Protein AF-A0A6M8VWA0-F1 (afdb_monomer_lite)

Sequence (80 aa):
MARPDVRTITKKELVDQIAERNGLSRTKAQVIVQDVLDTVIAVLSDGHRLELRDFGVFEVKTLAPRTGAEPPHARARPCA

Secondary structure (DSSP, 8-state):
-PPP------HHHHHHHHHHHHT--HHHHHHHHHHHHHHHHHHHHTT--EEETTTEEE---------PPPPTT---PPP-

pLDDT: mean 76.95, std 13.56, range [41.97, 93.25]

Foldseek 3Di:
DDDPPPPDQDLQNVLVVVCVVVVHDSVVSSVVVVVVVVVVCVCQVVQHWDQDVPPGIDGDDPDDDDPDDDDPDPPDDDDD

Radius of gyration: 19.7 Å; chains: 1; bounding box: 49×43×34 Å

Structure (mmCIF, N/CA/C/O backbone):
data_AF-A0A6M8VWA0-F1
#
_entry.id   AF-A0A6M8VWA0-F1
#
loop_
_atom_site.group_PDB
_atom_site.id
_atom_site.type_symbol
_atom_site.label_atom_id
_atom_site.label_alt_id
_atom_site.label_comp_id
_atom_site.label_asym_id
_atom_site.label_entity_id
_atom_site.label_seq_id
_atom_site.pdbx_PDB_ins_code
_atom_site.Cartn_x
_atom_site.Cartn_y
_atom_site.Cartn_z
_atom_site.occupancy
_atom_site.B_iso_or_equiv
_atom_site.auth_seq_id
_atom_site.auth_comp_id
_atom_site.auth_asym_id
_atom_site.auth_atom_id
_atom_site.pdbx_PDB_model_num
ATOM 1 N N . MET A 1 1 ? 26.370 17.933 11.671 1.00 41.97 1 MET A N 1
ATOM 2 C CA . MET A 1 1 ? 24.935 18.097 11.349 1.00 41.97 1 MET A CA 1
ATOM 3 C C . MET A 1 1 ? 24.241 16.790 11.702 1.00 41.97 1 MET A C 1
ATOM 5 O O . MET A 1 1 ? 24.634 15.762 11.164 1.00 41.97 1 MET A O 1
ATOM 9 N N . ALA A 1 2 ? 23.337 16.794 12.685 1.00 51.47 2 ALA A N 1
ATOM 10 C CA . ALA A 1 2 ? 22.627 15.591 13.118 1.00 51.47 2 ALA A CA 1
ATOM 11 C C . ALA A 1 2 ? 21.786 15.051 11.952 1.00 51.47 2 ALA A C 1
ATOM 13 O O . ALA A 1 2 ? 21.036 15.808 11.337 1.00 51.47 2 ALA A O 1
ATOM 14 N N . ARG A 1 3 ? 21.942 13.765 11.613 1.00 56.66 3 ARG A N 1
ATOM 15 C CA . ARG A 1 3 ? 21.021 13.095 10.684 1.00 56.66 3 ARG A CA 1
ATOM 16 C C . ARG A 1 3 ? 19.637 13.162 11.340 1.00 56.66 3 ARG A C 1
ATOM 18 O O . ARG A 1 3 ? 19.558 12.810 12.517 1.00 56.66 3 ARG A O 1
ATOM 25 N N . PRO A 1 4 ? 18.588 13.645 10.653 1.00 64.19 4 PRO A N 1
ATOM 26 C CA . PRO A 1 4 ? 17.252 13.610 11.223 1.00 64.19 4 PRO A CA 1
ATOM 27 C C . PRO A 1 4 ? 16.942 12.155 11.571 1.00 64.19 4 PRO A C 1
ATOM 29 O O . PRO A 1 4 ? 17.175 11.261 10.756 1.00 64.19 4 PRO A O 1
ATOM 32 N N . ASP A 1 5 ? 16.506 11.931 12.806 1.00 62.84 5 ASP A N 1
ATOM 33 C CA . ASP A 1 5 ? 16.077 10.631 13.302 1.00 62.84 5 ASP A CA 1
ATOM 34 C C . ASP A 1 5 ? 14.971 10.120 12.369 1.00 62.84 5 ASP A C 1
ATOM 36 O O . ASP A 1 5 ? 13.858 10.653 12.341 1.00 62.84 5 ASP A O 1
ATOM 40 N N . VAL A 1 6 ? 15.314 9.169 11.495 1.00 71.81 6 VAL A N 1
ATOM 41 C CA . VAL A 1 6 ? 14.357 8.588 10.553 1.00 71.81 6 VAL A CA 1
ATOM 42 C C . VAL A 1 6 ? 13.425 7.719 11.379 1.00 71.81 6 VAL A C 1
ATOM 44 O O . VAL A 1 6 ? 13.720 6.560 11.673 1.00 71.81 6 VAL A O 1
ATOM 47 N N . ARG A 1 7 ? 12.293 8.300 11.782 1.00 78.56 7 ARG A N 1
ATOM 48 C CA . ARG A 1 7 ? 11.231 7.569 12.466 1.00 78.56 7 ARG A CA 1
ATOM 49 C C . ARG A 1 7 ? 10.784 6.419 11.573 1.00 78.56 7 ARG A C 1
ATOM 51 O O . ARG A 1 7 ? 10.282 6.629 10.470 1.00 78.56 7 ARG A O 1
ATOM 58 N N . THR A 1 8 ? 10.984 5.197 12.053 1.00 76.31 8 THR A N 1
ATOM 59 C CA . THR A 1 8 ? 10.530 3.994 11.357 1.00 76.31 8 THR A CA 1
ATOM 60 C C . THR A 1 8 ? 9.025 3.874 11.550 1.00 76.31 8 THR A C 1
ATOM 62 O O . THR A 1 8 ? 8.556 3.434 12.598 1.00 76.31 8 THR A O 1
ATOM 65 N N . ILE A 1 9 ? 8.261 4.290 10.543 1.00 82.75 9 ILE A N 1
ATOM 66 C CA . ILE A 1 9 ? 6.811 4.105 10.536 1.00 82.75 9 ILE A CA 1
ATOM 67 C C . ILE A 1 9 ? 6.528 2.639 10.218 1.00 82.75 9 ILE A C 1
ATOM 69 O O . ILE A 1 9 ? 6.910 2.123 9.168 1.00 82.75 9 ILE A O 1
ATOM 73 N N . THR A 1 10 ? 5.867 1.950 11.145 1.00 87.00 10 THR A N 1
ATOM 74 C CA . THR A 1 10 ? 5.454 0.560 10.938 1.00 87.00 10 THR A CA 1
ATOM 75 C C . THR A 1 10 ? 4.123 0.502 10.195 1.00 87.00 10 THR A C 1
ATOM 77 O O . THR A 1 10 ? 3.307 1.421 10.263 1.00 87.00 10 THR A O 1
ATOM 80 N N . LYS A 1 11 ? 3.854 -0.624 9.527 1.00 80.56 11 LYS A N 1
ATOM 81 C CA . LYS A 1 11 ? 2.584 -0.849 8.819 1.00 80.56 11 LYS A CA 1
ATOM 82 C C . LYS A 1 11 ? 1.357 -0.651 9.717 1.00 80.56 11 LYS A C 1
ATOM 84 O O . LYS A 1 11 ? 0.345 -0.153 9.244 1.00 80.56 11 LYS A O 1
ATOM 89 N N . LYS A 1 12 ? 1.445 -1.023 11.001 1.00 82.94 12 LYS A N 1
ATOM 90 C CA . LYS A 1 12 ? 0.348 -0.831 11.964 1.00 82.94 12 LYS A CA 1
ATOM 91 C C . LYS A 1 12 ? 0.019 0.648 12.151 1.00 82.94 12 LYS A C 1
ATOM 93 O O . LYS A 1 12 ? -1.140 1.013 12.035 1.00 82.94 12 LYS A O 1
ATOM 98 N N . GLU A 1 13 ? 1.039 1.475 12.358 1.00 85.69 13 GLU A N 1
ATOM 99 C CA . GLU A 1 13 ? 0.890 2.927 12.506 1.00 85.69 13 GLU A CA 1
ATOM 100 C C . GLU A 1 13 ? 0.303 3.572 11.243 1.00 85.69 13 GLU A C 1
ATOM 102 O O . GLU A 1 13 ? -0.619 4.375 11.329 1.00 85.69 13 GLU A O 1
ATOM 107 N N . LEU A 1 14 ? 0.755 3.151 10.056 1.00 86.44 14 LEU A N 1
ATOM 108 C CA . LEU A 1 14 ? 0.196 3.635 8.790 1.00 86.44 14 LEU A CA 1
ATOM 109 C C . LEU A 1 14 ? -1.300 3.296 8.652 1.00 86.44 14 LEU A C 1
ATOM 111 O O . LEU A 1 14 ? -2.102 4.148 8.272 1.00 86.44 14 LEU A O 1
ATOM 115 N N . VAL A 1 15 ? -1.678 2.052 8.968 1.00 88.06 15 VAL A N 1
ATOM 116 C CA . VAL A 1 15 ? -3.076 1.593 8.927 1.00 88.06 15 VAL A CA 1
ATOM 117 C C . VAL A 1 15 ? -3.931 2.364 9.927 1.00 88.06 15 VAL A C 1
ATOM 119 O O . VAL A 1 15 ? -5.049 2.746 9.589 1.00 88.06 15 VAL A O 1
ATOM 122 N N . ASP A 1 16 ? -3.404 2.612 11.125 1.00 88.50 16 ASP A N 1
ATOM 123 C CA . ASP A 1 16 ? -4.075 3.399 12.156 1.00 88.50 16 ASP A CA 1
ATOM 124 C C . ASP A 1 16 ? -4.344 4.834 11.696 1.00 88.50 16 ASP A C 1
ATOM 126 O O . ASP A 1 16 ? -5.494 5.270 11.696 1.00 88.50 16 ASP A O 1
ATOM 130 N N . GLN A 1 17 ? -3.333 5.523 11.165 1.00 87.75 17 GLN A N 1
ATOM 131 C CA . GLN A 1 17 ? -3.500 6.883 10.647 1.00 87.75 17 GLN A CA 1
ATOM 132 C C . GLN A 1 17 ? -4.505 6.960 9.488 1.00 87.75 17 GLN A C 1
ATOM 134 O O . GLN A 1 17 ? -5.272 7.919 9.392 1.00 87.75 17 GLN A O 1
ATOM 139 N N . I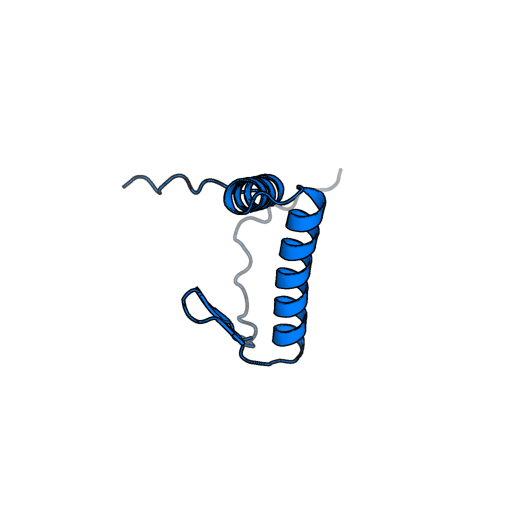LE A 1 18 ? -4.527 5.967 8.593 1.00 87.50 18 ILE A N 1
ATOM 140 C CA . ILE A 1 18 ? -5.487 5.920 7.478 1.00 87.50 18 ILE A CA 1
ATOM 141 C C . ILE A 1 18 ? -6.904 5.649 7.992 1.00 87.50 18 ILE A C 1
ATOM 143 O O . ILE A 1 18 ? -7.854 6.270 7.506 1.00 87.50 18 ILE A O 1
ATOM 147 N N . ALA A 1 19 ? -7.046 4.747 8.966 1.00 89.25 19 ALA A N 1
ATOM 148 C CA . ALA A 1 19 ? -8.318 4.433 9.602 1.00 89.25 19 ALA A CA 1
ATOM 149 C C . ALA A 1 19 ? -8.906 5.663 10.305 1.00 89.25 19 ALA A C 1
ATOM 151 O O . ALA A 1 19 ? -10.067 5.991 10.062 1.00 89.25 19 ALA A O 1
ATOM 152 N N . GLU A 1 20 ? -8.100 6.382 11.093 1.00 88.00 20 GLU A N 1
ATOM 153 C CA . GLU A 1 20 ? -8.523 7.600 11.795 1.00 88.00 20 GLU A CA 1
ATOM 154 C C . GLU A 1 20 ? -8.892 8.729 10.827 1.00 88.00 20 GLU A C 1
ATOM 156 O O . GLU A 1 20 ? -9.942 9.350 10.979 1.00 88.00 20 GLU A O 1
ATOM 161 N N . ARG A 1 21 ? -8.084 8.964 9.784 1.00 87.38 21 ARG A N 1
ATOM 162 C CA . ARG A 1 21 ? -8.353 10.025 8.796 1.00 87.38 21 ARG A CA 1
ATOM 163 C C . ARG A 1 21 ? -9.629 9.804 7.986 1.00 87.38 21 ARG A C 1
ATOM 165 O O . ARG A 1 21 ? -10.279 10.775 7.617 1.00 87.38 21 ARG A O 1
ATOM 172 N N . ASN A 1 22 ? -9.964 8.551 7.678 1.00 86.56 22 ASN A N 1
ATOM 173 C CA . ASN A 1 22 ? -11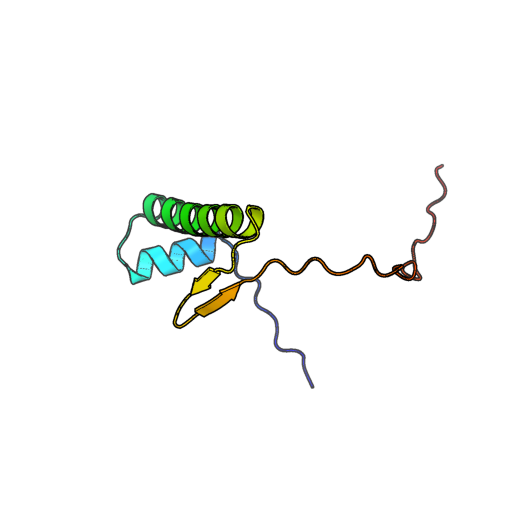.090 8.211 6.801 1.00 86.56 22 ASN A CA 1
ATOM 174 C C . ASN A 1 22 ? -12.304 7.645 7.560 1.00 86.56 22 ASN A C 1
ATOM 176 O O . ASN A 1 22 ? -13.295 7.280 6.931 1.00 86.56 22 ASN A O 1
ATOM 180 N N . GLY A 1 23 ? -12.232 7.520 8.892 1.00 85.62 23 GLY A N 1
ATOM 181 C CA . GLY A 1 23 ? -13.284 6.901 9.708 1.00 85.62 23 GLY A CA 1
ATOM 182 C C . GLY A 1 23 ? -13.552 5.429 9.360 1.00 85.62 23 GLY A C 1
ATOM 183 O O . GLY A 1 23 ? -14.662 4.931 9.549 1.00 85.62 23 GLY A O 1
ATOM 184 N N . LEU A 1 24 ? -12.562 4.728 8.801 1.00 85.12 24 LEU A N 1
ATOM 185 C CA . LEU A 1 24 ? -12.699 3.340 8.363 1.00 85.12 24 LEU A CA 1
ATOM 186 C C . LEU A 1 24 ? -12.328 2.374 9.492 1.00 85.12 24 LEU A C 1
ATOM 188 O O . LEU A 1 24 ? -11.442 2.630 10.300 1.00 85.12 24 LEU A O 1
ATOM 192 N N . SER A 1 25 ? -12.951 1.193 9.511 1.00 88.69 25 SER A N 1
ATOM 193 C CA . SER A 1 25 ? -12.519 0.108 10.400 1.00 88.69 25 SER A CA 1
ATOM 194 C C . SER A 1 25 ? -11.072 -0.296 10.092 1.00 88.69 25 SER A C 1
ATOM 196 O O . SER A 1 25 ? -10.747 -0.495 8.915 1.00 88.69 25 SER A O 1
ATOM 198 N N . ARG A 1 26 ? -10.245 -0.523 11.125 1.00 85.62 26 ARG A N 1
ATOM 199 C CA . ARG A 1 26 ? -8.844 -0.982 10.995 1.00 85.62 26 ARG A CA 1
ATOM 200 C C . ARG A 1 26 ? -8.670 -2.127 9.995 1.00 85.62 26 ARG A C 1
ATOM 202 O O . ARG A 1 26 ? -7.753 -2.091 9.186 1.00 85.62 26 ARG A O 1
ATOM 209 N N . THR A 1 27 ? -9.574 -3.108 10.005 1.00 88.38 27 THR A N 1
ATOM 210 C CA . THR A 1 27 ? -9.538 -4.252 9.083 1.00 88.38 27 THR A CA 1
ATOM 211 C C . THR A 1 27 ? -9.661 -3.820 7.622 1.00 88.38 27 THR A C 1
ATOM 213 O O . THR A 1 27 ? -8.874 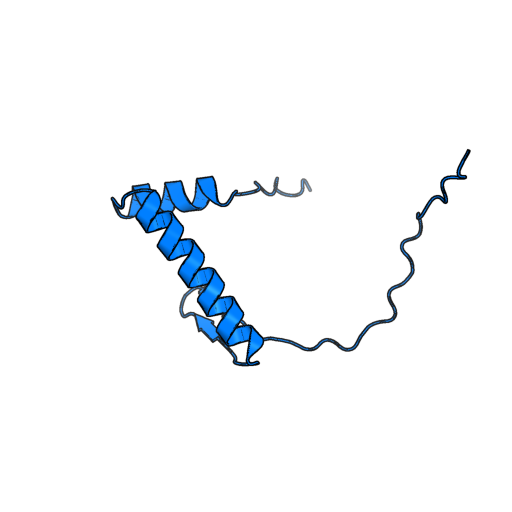-4.257 6.790 1.00 88.38 27 THR A O 1
ATOM 216 N N . LYS A 1 28 ? -10.594 -2.913 7.304 1.00 87.25 28 LYS A N 1
ATOM 217 C CA . LYS A 1 28 ? -10.740 -2.366 5.944 1.00 87.25 28 LYS A CA 1
ATOM 218 C C . LYS A 1 28 ? -9.517 -1.548 5.536 1.00 87.25 28 LYS A C 1
ATOM 220 O O . LYS A 1 28 ? -9.019 -1.734 4.434 1.00 87.25 28 LYS A O 1
ATOM 225 N N . ALA A 1 29 ? -9.004 -0.695 6.423 1.00 89.25 29 ALA A N 1
ATOM 226 C CA . ALA A 1 29 ? -7.800 0.089 6.146 1.00 89.25 29 ALA A CA 1
ATOM 227 C C . ALA A 1 29 ? -6.578 -0.813 5.887 1.00 89.25 29 ALA A C 1
ATOM 229 O O . ALA A 1 29 ? -5.821 -0.573 4.950 1.00 89.25 29 ALA A O 1
ATOM 230 N N . GLN A 1 30 ? -6.422 -1.895 6.656 1.00 88.94 30 GLN A N 1
ATOM 231 C CA . GLN A 1 30 ? -5.361 -2.881 6.448 1.00 88.94 30 GLN A CA 1
ATOM 232 C C . GLN A 1 30 ? -5.461 -3.563 5.082 1.00 88.94 30 GLN A C 1
ATOM 234 O O . GLN A 1 30 ? -4.435 -3.720 4.420 1.00 88.94 30 GLN A O 1
ATOM 239 N N . VAL A 1 31 ? -6.670 -3.969 4.682 1.00 91.19 31 VAL A N 1
ATOM 240 C CA . VAL A 1 31 ? -6.909 -4.596 3.376 1.00 91.19 31 VAL A CA 1
ATOM 241 C C . VAL A 1 31 ? -6.560 -3.619 2.261 1.00 91.19 31 VAL A C 1
ATOM 243 O O . VAL A 1 31 ? -5.744 -3.964 1.422 1.00 91.19 31 VAL A O 1
ATOM 246 N N . ILE A 1 32 ? -7.059 -2.381 2.311 1.00 89.50 32 ILE A N 1
ATOM 247 C CA . ILE A 1 32 ? -6.781 -1.361 1.285 1.00 89.50 32 ILE A CA 1
ATOM 248 C C . ILE A 1 32 ? -5.275 -1.108 1.143 1.00 89.50 32 ILE A C 1
ATOM 250 O O . ILE A 1 32 ? -4.755 -1.093 0.033 1.00 89.50 32 ILE A O 1
ATOM 254 N N . VAL A 1 33 ? -4.551 -0.942 2.256 1.00 89.25 33 VAL A N 1
ATOM 255 C CA . VAL A 1 33 ? -3.092 -0.737 2.216 1.00 89.25 33 VAL A CA 1
ATOM 256 C C . VAL A 1 33 ? -2.383 -1.942 1.600 1.00 89.25 33 VAL A C 1
ATOM 258 O O . VAL A 1 33 ? -1.441 -1.767 0.832 1.00 89.25 33 VAL A O 1
ATOM 261 N N . GLN A 1 34 ? -2.812 -3.161 1.935 1.00 90.38 34 GLN A N 1
ATOM 262 C CA . GLN A 1 34 ? -2.243 -4.368 1.344 1.00 90.38 34 GLN A CA 1
ATOM 263 C C . GLN A 1 34 ? -2.521 -4.444 -0.161 1.00 90.38 34 GLN A C 1
ATOM 265 O O . GLN A 1 34 ? -1.588 -4.698 -0.911 1.00 90.38 34 GLN A O 1
ATOM 270 N N . ASP A 1 35 ? -3.755 -4.178 -0.587 1.00 93.25 35 ASP A N 1
ATOM 271 C CA . ASP A 1 35 ? -4.194 -4.216 -1.987 1.00 93.25 35 ASP A CA 1
ATOM 272 C C . ASP A 1 35 ? -3.428 -3.218 -2.859 1.00 93.25 35 ASP A C 1
ATOM 274 O O . ASP A 1 35 ? -2.975 -3.546 -3.954 1.00 93.25 35 ASP A O 1
ATOM 278 N N . VAL A 1 36 ? -3.214 -2.003 -2.346 1.00 89.44 36 VAL A N 1
ATOM 279 C CA . VAL A 1 36 ? -2.423 -0.979 -3.040 1.00 89.44 36 VAL A CA 1
ATOM 280 C C . VAL A 1 36 ? -0.987 -1.456 -3.239 1.00 89.44 36 VAL A C 1
ATOM 282 O O . VAL A 1 36 ? -0.460 -1.352 -4.344 1.00 89.44 36 VAL A O 1
ATOM 285 N N . LEU A 1 37 ? -0.352 -1.997 -2.195 1.00 88.50 37 LEU A N 1
ATOM 286 C CA . LEU A 1 37 ? 1.010 -2.526 -2.306 1.00 88.50 37 LEU A CA 1
ATOM 287 C C . LEU A 1 37 ? 1.081 -3.696 -3.291 1.00 88.50 37 LEU A C 1
ATOM 289 O O . LEU A 1 37 ? 2.004 -3.743 -4.097 1.00 88.50 37 LEU A O 1
ATOM 293 N N . ASP A 1 38 ? 0.110 -4.605 -3.243 1.00 91.38 38 ASP A N 1
ATOM 294 C CA . ASP A 1 38 ? 0.049 -5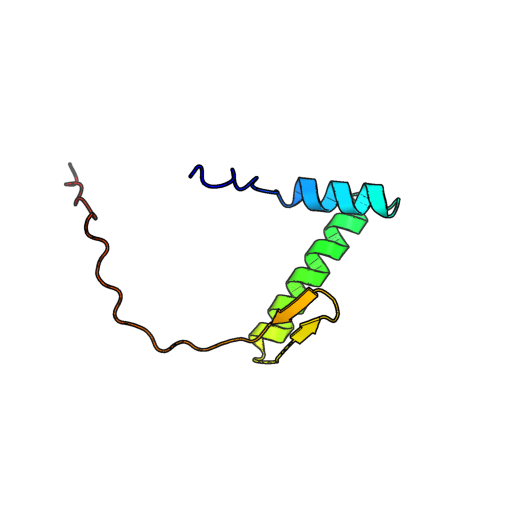.775 -4.120 1.00 91.38 38 ASP A CA 1
ATOM 295 C C . ASP A 1 38 ? -0.131 -5.367 -5.586 1.00 91.38 38 ASP A C 1
ATOM 297 O O . ASP A 1 38 ? 0.622 -5.798 -6.453 1.00 91.38 38 ASP A O 1
ATOM 301 N N . THR A 1 39 ? -1.036 -4.421 -5.847 1.00 89.69 39 THR A N 1
ATOM 302 C CA . THR A 1 39 ? -1.258 -3.853 -7.183 1.00 89.69 39 THR A CA 1
ATOM 303 C C . THR A 1 39 ? 0.006 -3.182 -7.713 1.00 89.69 39 THR A C 1
ATOM 305 O O . THR A 1 39 ? 0.388 -3.394 -8.863 1.00 89.69 39 THR A O 1
ATOM 308 N N . VAL A 1 40 ? 0.693 -2.393 -6.879 1.00 87.62 40 VAL A N 1
ATOM 309 C CA . VAL A 1 40 ? 1.961 -1.758 -7.264 1.00 87.62 40 VAL A CA 1
ATOM 310 C C . VAL A 1 40 ? 3.012 -2.819 -7.594 1.00 87.62 40 VAL A C 1
ATOM 312 O O . VAL A 1 40 ? 3.692 -2.690 -8.609 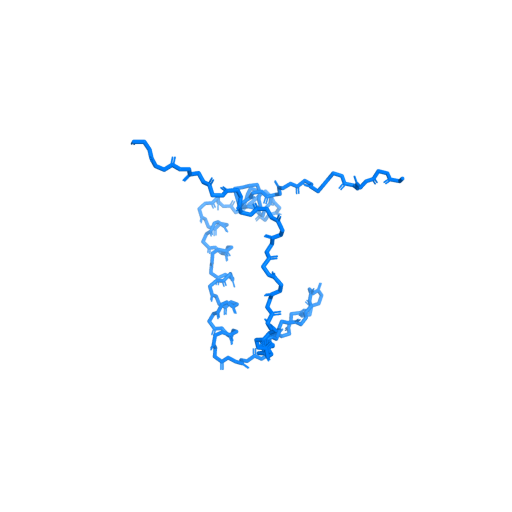1.00 87.62 40 VAL A O 1
ATOM 315 N N . ILE A 1 41 ? 3.123 -3.882 -6.789 1.00 87.94 41 ILE A N 1
ATOM 316 C CA . ILE A 1 41 ? 4.039 -4.999 -7.059 1.00 87.94 41 ILE A CA 1
ATOM 317 C C . ILE A 1 41 ? 3.677 -5.676 -8.380 1.00 87.94 41 ILE A C 1
ATOM 319 O O . ILE A 1 41 ? 4.558 -5.835 -9.213 1.00 87.94 41 ILE A O 1
ATOM 323 N N . ALA A 1 42 ? 2.409 -6.017 -8.606 1.00 89.19 42 ALA A N 1
ATOM 324 C CA . ALA A 1 42 ? 1.962 -6.697 -9.817 1.00 89.19 42 ALA A CA 1
ATOM 325 C C . ALA A 1 42 ? 2.267 -5.883 -11.085 1.00 89.19 42 ALA A C 1
ATOM 327 O O . ALA A 1 42 ? 2.824 -6.418 -12.042 1.00 89.19 42 ALA A O 1
ATOM 328 N N . VAL A 1 43 ? 1.974 -4.577 -11.074 1.00 87.56 43 VAL A N 1
ATOM 329 C CA . VAL A 1 43 ? 2.253 -3.685 -12.212 1.00 87.56 43 VAL A CA 1
ATOM 330 C C . VAL A 1 43 ? 3.757 -3.570 -12.467 1.00 87.56 43 VAL A C 1
ATOM 332 O O . VAL A 1 43 ? 4.199 -3.646 -13.612 1.00 87.56 43 VAL A O 1
ATOM 335 N N . LEU A 1 44 ? 4.557 -3.422 -11.410 1.00 85.44 44 LEU A N 1
ATOM 336 C CA . LEU A 1 44 ? 6.011 -3.343 -11.537 1.00 85.44 44 LEU A CA 1
ATOM 337 C C . LEU A 1 44 ? 6.620 -4.677 -11.990 1.00 85.44 44 LEU A C 1
ATOM 339 O O . LEU A 1 44 ? 7.522 -4.680 -12.822 1.00 85.44 44 LEU A O 1
ATOM 343 N N . SER A 1 45 ? 6.122 -5.811 -11.496 1.00 84.56 45 SER A N 1
ATOM 344 C CA . SER A 1 45 ? 6.572 -7.147 -11.899 1.00 84.56 45 SER A CA 1
ATOM 345 C C . SER A 1 45 ? 6.361 -7.423 -13.386 1.00 84.56 45 SER A C 1
ATOM 347 O O . SER A 1 45 ? 7.177 -8.123 -13.979 1.00 84.56 45 SER A O 1
ATOM 349 N N . ASP A 1 46 ? 5.329 -6.83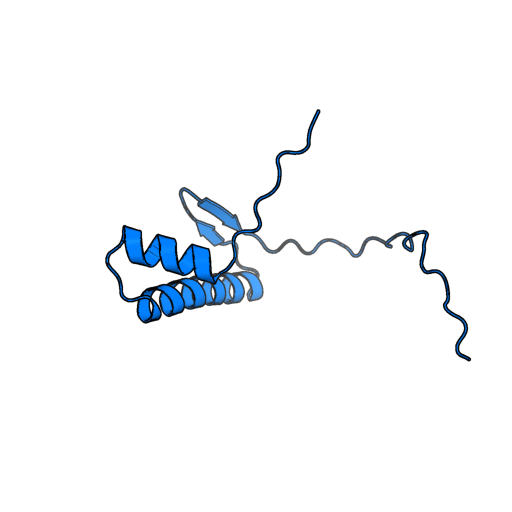7 -13.994 1.00 84.19 46 ASP A N 1
ATOM 350 C CA . ASP A 1 46 ? 5.079 -6.930 -15.437 1.00 84.19 46 ASP A CA 1
ATOM 351 C C . ASP A 1 46 ? 6.020 -6.029 -16.270 1.00 84.19 46 ASP A C 1
ATOM 353 O O . ASP A 1 46 ? 6.053 -6.095 -17.495 1.00 84.19 46 ASP A O 1
ATOM 357 N N . GLY A 1 47 ? 6.827 -5.186 -15.613 1.00 80.38 47 GLY A N 1
ATOM 358 C CA . GLY A 1 47 ? 7.734 -4.237 -16.263 1.00 80.38 47 GLY A CA 1
ATOM 359 C C . GLY A 1 47 ? 7.061 -2.928 -16.676 1.00 80.38 47 GLY A C 1
ATOM 360 O O . GLY A 1 47 ? 7.657 -2.126 -17.396 1.00 80.38 47 GLY A O 1
ATOM 361 N N . HIS A 1 48 ? 5.832 -2.682 -16.217 1.00 81.62 48 HIS A N 1
ATOM 362 C CA . HIS A 1 48 ? 5.120 -1.451 -16.518 1.00 81.62 48 HIS A CA 1
ATOM 363 C C . HIS A 1 48 ? 5.618 -0.271 -15.678 1.00 81.62 48 HIS A C 1
ATOM 365 O O . HIS A 1 48 ? 6.036 -0.397 -14.525 1.00 81.62 48 HIS A O 1
ATOM 371 N N . ARG A 1 49 ? 5.522 0.921 -16.272 1.00 80.81 49 ARG A N 1
ATOM 372 C CA . ARG A 1 49 ? 5.733 2.196 -15.588 1.00 80.81 49 ARG A CA 1
ATOM 373 C C . ARG A 1 49 ? 4.426 2.636 -14.937 1.00 80.81 49 ARG A C 1
ATOM 375 O O . ARG A 1 49 ? 3.428 2.834 -15.625 1.00 80.81 49 ARG A O 1
ATOM 382 N N . LEU A 1 50 ? 4.449 2.819 -13.623 1.00 85.00 50 LEU A N 1
ATOM 383 C CA . LEU A 1 50 ? 3.297 3.245 -12.838 1.00 85.00 50 LEU A CA 1
ATOM 384 C C . LEU A 1 50 ? 3.459 4.715 -12.442 1.00 85.00 50 LEU A C 1
ATOM 386 O O . LEU A 1 50 ? 4.351 5.071 -11.674 1.00 85.00 50 LEU A O 1
ATOM 390 N N . GLU A 1 51 ? 2.586 5.576 -12.957 1.00 85.94 51 GLU A N 1
ATOM 391 C CA . GLU A 1 51 ? 2.563 7.000 -12.617 1.00 85.94 51 GLU A CA 1
ATOM 392 C C . GLU A 1 51 ? 1.431 7.291 -11.633 1.00 85.94 51 GLU A C 1
ATOM 394 O O . GLU A 1 51 ? 0.251 7.197 -11.969 1.00 85.94 51 GLU A O 1
ATOM 399 N N . LEU A 1 52 ? 1.791 7.673 -10.410 1.00 83.19 52 LEU A N 1
ATOM 400 C CA . LEU A 1 52 ? 0.854 8.113 -9.385 1.00 83.19 52 LEU A CA 1
ATOM 401 C C . LEU A 1 52 ? 0.941 9.636 -9.279 1.00 83.19 52 LEU A C 1
ATOM 403 O O . LEU A 1 52 ? 1.888 10.182 -8.706 1.00 83.19 52 LEU A O 1
ATOM 407 N N . ARG A 1 53 ? -0.042 10.335 -9.857 1.00 84.12 53 ARG A N 1
ATOM 408 C CA . ARG A 1 53 ? -0.157 11.799 -9.750 1.00 84.12 53 ARG A CA 1
ATOM 409 C C . ARG A 1 53 ? -0.170 12.193 -8.263 1.00 84.12 53 ARG A C 1
ATOM 411 O O . ARG A 1 53 ? -0.787 11.503 -7.460 1.00 84.12 53 ARG A O 1
ATOM 418 N N . ASP A 1 54 ? 0.583 13.236 -7.908 1.00 79.31 54 ASP A N 1
ATOM 419 C CA . ASP A 1 54 ? 0.812 13.712 -6.528 1.00 79.31 54 ASP A CA 1
ATOM 420 C C . ASP A 1 54 ? 1.658 12.799 -5.611 1.00 79.31 54 ASP A C 1
ATOM 422 O O . ASP A 1 54 ? 1.926 13.168 -4.468 1.00 79.31 54 ASP A O 1
ATOM 426 N N . PHE A 1 55 ? 2.149 11.652 -6.098 1.00 80.25 55 PHE A N 1
ATOM 427 C CA . PHE A 1 55 ? 3.008 10.745 -5.321 1.00 80.25 55 PHE A CA 1
ATOM 428 C C . PHE A 1 55 ? 4.358 10.465 -5.999 1.00 80.25 55 PHE A C 1
ATOM 430 O O . PHE A 1 55 ? 5.402 10.581 -5.359 1.00 80.25 55 PHE A O 1
ATOM 437 N N . GLY A 1 56 ? 4.366 10.148 -7.296 1.00 82.94 56 GLY A N 1
ATOM 438 C CA . GLY A 1 56 ? 5.587 9.926 -8.071 1.00 82.94 56 GLY A CA 1
ATOM 439 C C . GLY A 1 56 ? 5.438 8.885 -9.178 1.00 82.94 56 GLY A C 1
ATOM 440 O O . GLY A 1 56 ? 4.367 8.325 -9.402 1.00 82.94 56 GLY A O 1
ATOM 441 N N . VAL A 1 57 ? 6.542 8.622 -9.876 1.00 84.25 57 VAL A N 1
ATOM 442 C CA . VAL A 1 57 ? 6.628 7.609 -10.935 1.00 84.25 57 VAL A CA 1
ATOM 443 C C . VAL A 1 57 ? 7.464 6.435 -10.441 1.00 84.25 57 VAL A C 1
ATOM 445 O O . VAL A 1 57 ? 8.605 6.619 -10.014 1.00 84.25 57 VAL A O 1
ATOM 448 N N . PHE A 1 58 ? 6.905 5.233 -10.528 1.00 84.69 58 PHE A N 1
ATOM 449 C CA . PHE A 1 58 ? 7.567 3.973 -10.215 1.00 84.69 58 PHE A CA 1
ATOM 450 C C . PHE A 1 58 ? 7.877 3.253 -11.522 1.00 84.69 58 PHE A C 1
ATOM 452 O O . PHE A 1 58 ? 7.001 3.034 -12.355 1.00 84.69 58 PHE A O 1
ATOM 459 N N . GLU A 1 59 ? 9.141 2.897 -11.710 1.00 78.00 59 GLU A N 1
ATOM 460 C CA . GLU A 1 59 ? 9.625 2.203 -12.898 1.00 78.00 59 GLU A CA 1
ATOM 461 C C . GLU A 1 59 ? 10.607 1.123 -12.456 1.00 78.00 59 GLU A C 1
ATOM 463 O O . GLU A 1 59 ? 11.500 1.378 -11.638 1.00 78.00 59 GLU A O 1
ATOM 468 N N . VAL A 1 60 ? 10.452 -0.085 -12.997 1.00 78.00 60 VAL A N 1
ATOM 469 C CA . VAL A 1 60 ? 11.426 -1.152 -12.778 1.00 78.00 60 VAL A CA 1
ATOM 470 C C . VAL A 1 60 ? 12.640 -0.892 -13.652 1.00 78.00 60 VAL A C 1
ATOM 472 O O . VAL A 1 60 ? 12.621 -1.078 -14.865 1.00 78.00 60 VAL A O 1
ATOM 475 N N . LYS A 1 61 ? 13.725 -0.460 -13.010 1.00 71.06 61 LYS A N 1
ATOM 476 C CA . LYS A 1 61 ? 15.029 -0.321 -13.653 1.00 71.06 61 LYS A CA 1
ATOM 477 C C . LYS A 1 61 ? 15.846 -1.576 -13.414 1.00 71.06 61 LYS A C 1
ATOM 479 O O . LYS A 1 61 ? 16.310 -1.819 -12.300 1.00 71.06 61 LYS A O 1
ATOM 484 N N . THR A 1 62 ? 16.083 -2.341 -14.471 1.00 65.94 62 THR A N 1
ATOM 485 C CA . THR A 1 62 ? 17.079 -3.411 -14.453 1.00 65.94 62 THR A CA 1
ATOM 486 C C . THR A 1 62 ? 18.465 -2.772 -14.447 1.00 65.94 62 THR A C 1
ATOM 488 O O . THR A 1 62 ? 19.010 -2.390 -15.481 1.00 65.94 62 THR A O 1
ATOM 491 N N . LEU A 1 63 ? 19.029 -2.581 -13.257 1.00 66.44 63 LEU A N 1
ATOM 492 C CA . LEU A 1 63 ? 20.414 -2.151 -13.112 1.00 66.44 63 LEU A CA 1
ATOM 493 C C . LEU A 1 63 ? 21.320 -3.330 -13.466 1.00 66.44 63 LEU A C 1
ATOM 495 O O . LEU A 1 63 ? 21.148 -4.424 -12.930 1.00 66.44 63 LEU A O 1
ATOM 499 N N . ALA A 1 64 ? 22.291 -3.102 -14.354 1.00 59.47 64 ALA A N 1
ATOM 500 C CA . ALA A 1 64 ? 23.325 -4.091 -14.622 1.00 59.47 64 ALA A CA 1
ATOM 501 C C . ALA A 1 64 ? 23.972 -4.513 -13.291 1.00 59.47 64 ALA A C 1
ATOM 503 O O . ALA A 1 64 ? 24.239 -3.636 -12.455 1.00 59.47 64 ALA A O 1
ATOM 504 N N . PRO A 1 65 ? 24.215 -5.818 -13.073 1.00 57.03 65 PRO A N 1
ATOM 505 C CA . PRO A 1 65 ? 24.875 -6.287 -11.869 1.00 57.03 65 PRO A CA 1
ATOM 506 C C . PRO A 1 65 ? 26.235 -5.601 -11.788 1.00 57.03 65 PRO A C 1
ATOM 508 O O . PRO A 1 65 ? 27.144 -5.869 -12.571 1.00 57.03 65 PRO A O 1
ATOM 511 N N . ARG A 1 66 ? 26.365 -4.654 -10.862 1.00 62.09 66 ARG A N 1
ATOM 512 C CA . ARG A 1 66 ? 27.673 -4.128 -10.502 1.00 62.09 66 ARG A CA 1
ATOM 513 C C . ARG A 1 66 ? 28.345 -5.209 -9.681 1.00 62.09 66 ARG A C 1
ATOM 515 O O . ARG A 1 66 ? 27.736 -5.704 -8.735 1.00 62.09 66 ARG A O 1
ATOM 522 N N . THR A 1 67 ? 29.580 -5.557 -10.032 1.00 59.69 67 THR A N 1
ATOM 523 C CA . THR A 1 67 ? 30.464 -6.325 -9.156 1.00 59.69 67 THR A CA 1
ATOM 524 C C . THR A 1 67 ? 30.533 -5.573 -7.834 1.00 59.69 67 THR A C 1
ATOM 526 O O . THR A 1 67 ? 31.184 -4.533 -7.730 1.00 59.69 67 THR A O 1
ATOM 529 N N . GLY A 1 68 ? 29.751 -6.024 -6.856 1.00 56.47 68 GLY A N 1
ATOM 530 C CA . GLY A 1 68 ? 29.786 -5.474 -5.517 1.00 56.47 68 GLY A CA 1
ATOM 531 C C . GLY A 1 68 ? 31.175 -5.732 -4.968 1.00 56.47 68 GLY A C 1
ATOM 532 O O . GLY A 1 68 ? 31.643 -6.868 -4.992 1.00 56.47 68 GLY A O 1
ATOM 533 N N . ALA A 1 69 ? 31.844 -4.680 -4.504 1.00 59.41 69 ALA A N 1
ATOM 534 C CA . ALA A 1 69 ? 32.963 -4.870 -3.603 1.00 59.41 69 ALA A CA 1
ATOM 535 C C . ALA A 1 69 ? 32.468 -5.721 -2.427 1.00 59.41 69 ALA A C 1
ATOM 537 O O . ALA A 1 69 ? 31.409 -5.434 -1.857 1.00 59.41 69 ALA A O 1
ATOM 538 N N . GLU A 1 70 ? 33.214 -6.770 -2.089 1.00 59.56 70 GLU A N 1
ATOM 539 C CA . GLU A 1 70 ? 32.971 -7.515 -0.863 1.00 59.56 70 GLU A CA 1
ATOM 540 C C . GLU A 1 70 ? 32.970 -6.520 0.313 1.00 59.56 70 GLU A C 1
ATOM 542 O O . GLU A 1 70 ? 33.864 -5.670 0.404 1.00 59.56 70 GLU A O 1
ATOM 547 N N . PRO A 1 71 ? 31.960 -6.552 1.198 1.00 62.72 71 PRO A N 1
ATOM 548 C CA . PRO A 1 71 ? 31.946 -5.676 2.359 1.00 62.72 71 PRO A CA 1
ATOM 549 C C . PRO A 1 71 ? 33.191 -5.975 3.220 1.00 62.72 71 PRO A C 1
ATOM 551 O O . PRO A 1 71 ? 33.405 -7.135 3.573 1.00 62.72 71 PRO A O 1
ATOM 554 N N . PRO A 1 72 ? 34.007 -4.975 3.617 1.00 60.25 72 PRO A N 1
ATOM 555 C CA . PRO A 1 72 ? 35.330 -5.195 4.225 1.00 60.25 72 PRO A CA 1
ATOM 556 C C . PRO A 1 72 ? 35.328 -5.832 5.630 1.00 60.25 72 PRO A C 1
ATOM 558 O O . PRO A 1 72 ? 36.367 -5.891 6.284 1.00 60.25 72 PRO A O 1
ATOM 561 N N . HIS A 1 73 ? 34.197 -6.344 6.122 1.00 57.81 73 HIS A N 1
ATOM 562 C CA . HIS A 1 73 ? 34.128 -7.030 7.410 1.00 57.81 73 HIS A CA 1
ATOM 563 C C . HIS A 1 73 ? 33.104 -8.172 7.442 1.00 57.81 73 HIS A C 1
ATOM 565 O O . HIS A 1 73 ? 32.170 -8.184 8.238 1.00 57.81 73 HIS A O 1
ATOM 571 N N . ALA A 1 74 ? 33.345 -9.211 6.646 1.00 53.88 74 ALA A N 1
ATOM 572 C CA . ALA A 1 74 ? 32.970 -10.563 7.045 1.00 53.88 74 ALA A CA 1
ATOM 573 C C . ALA A 1 74 ? 34.106 -11.131 7.915 1.00 53.88 74 ALA A C 1
ATOM 575 O O . ALA A 1 74 ? 35.022 -11.787 7.423 1.00 53.88 74 ALA A O 1
ATOM 576 N N . ARG A 1 75 ? 34.105 -10.841 9.225 1.00 58.94 75 ARG A N 1
ATOM 577 C CA . ARG A 1 75 ? 34.957 -11.589 10.165 1.00 58.94 75 ARG A CA 1
ATOM 578 C C . ARG A 1 75 ? 34.486 -13.042 10.115 1.00 58.94 75 ARG A C 1
ATOM 580 O O . ARG A 1 75 ? 33.429 -13.358 10.659 1.00 58.94 75 ARG A O 1
ATOM 587 N N . ALA A 1 76 ? 35.257 -13.898 9.449 1.00 58.69 76 ALA A N 1
ATOM 588 C CA . ALA A 1 76 ? 35.095 -15.340 9.520 1.00 58.69 76 ALA A CA 1
ATOM 589 C C . ALA A 1 76 ? 35.053 -15.738 11.000 1.00 58.69 76 ALA A C 1
ATOM 591 O O . ALA A 1 76 ? 36.014 -15.526 11.743 1.00 58.69 76 ALA A O 1
ATOM 592 N N . ARG A 1 77 ? 33.905 -16.241 11.455 1.00 55.97 77 ARG A N 1
ATOM 593 C CA . ARG A 1 77 ? 33.815 -16.895 12.756 1.00 55.97 77 ARG A CA 1
ATOM 594 C C . ARG A 1 77 ? 34.335 -18.319 12.560 1.00 55.97 77 ARG A C 1
ATOM 596 O O . ARG A 1 77 ? 33.740 -19.035 11.757 1.00 55.97 77 ARG A O 1
ATOM 603 N N . PRO A 1 78 ? 35.422 -18.736 13.230 1.00 53.72 78 PRO A N 1
ATOM 604 C CA . PRO A 1 78 ? 35.796 -20.139 13.231 1.00 53.72 78 PRO A CA 1
ATOM 605 C C . PRO A 1 78 ? 34.698 -20.933 13.945 1.00 53.72 78 PRO A C 1
ATOM 607 O O . PRO A 1 78 ? 34.226 -20.539 15.014 1.00 53.72 78 PRO A O 1
ATOM 610 N N . CYS A 1 79 ? 34.258 -22.011 13.305 1.00 48.88 79 CYS A N 1
ATOM 611 C CA . CYS A 1 79 ? 33.387 -23.008 13.910 1.00 48.88 79 CYS A CA 1
ATOM 612 C C . CYS A 1 79 ? 34.220 -23.766 14.957 1.00 48.88 79 CYS A C 1
ATOM 614 O O . CYS A 1 79 ? 35.339 -24.179 14.645 1.00 48.88 79 CYS A O 1
ATOM 616 N N . ALA A 1 80 ? 33.709 -23.863 16.183 1.00 49.34 80 ALA A N 1
ATOM 617 C CA . ALA A 1 80 ? 34.244 -24.713 17.243 1.00 49.34 80 ALA A CA 1
ATOM 618 C C . ALA A 1 80 ? 33.389 -25.977 17.332 1.00 49.34 80 ALA A C 1
ATOM 620 O O . ALA A 1 80 ? 32.158 -25.837 17.133 1.00 49.34 80 ALA A O 1
#

=== Feature glossary ===
Annotated list of the representations used here:

Nearest PDB structures. The Foldseek neighbor list gives the closest experimentally determined structures in the PDB, ranked by structural alignment. TM-score near 1 means near-identical fold; near 0.3 means only rough topology match. This is how one finds what a novel AlphaFold prediction most resembles in the solved-structure universe.

Foldseek 3Di. Foldseek's 3Di representation compresses backbone geometry into a per-residue letter drawn from a learned twenty-state alphabet. It captures the tertiary interaction pattern around each residue — which residues are packed against it in space, regardless of where they are in sequence.

Radius of gyration, Cα contacts, bounding box. Radius of gyration (Rg) is the root-mean-square distance of Cα atoms from their centroid — a single number for overall size and compactness. A globular domain of N residues has Rg ≈ 2.2·N^0.38 Å; an extended or disordered chain has a much larger Rg. The Cα contact count is the number of residue pairs whose Cα atoms are within 8 Å and are more than four positions apart in sequence — a standard proxy for tertiary packing density. The bounding box is the smallest axis-aligned box enclosing all Cα atoms.

InterPro / GO / CATH / organism. The annotation block draws on four external resources. InterPro: which protein families and domains the sequence belongs to. GO: standardized terms for what the protein does, what process it participates in, and where in the cell it acts. CATH: which structural fold it has in the CATH hierarchy. Organism: the species of origin.

mmCIF coordinates. The mmCIF block holds the 3D Cartesian coordinates of each backbone atom (N, Cα, C, O) in ångströms. mmCIF is the PDB's canonical archive format — a tagged-loop text representation of the atomic model.

pLDDT. pLDDT is the predicted lDDT-Cα score: AlphaFold's confidence that the local environment of each residue (all inter-atomic distances within 15 Å) is correctly placed. It is a per-residue number between 0 and 100, with higher meaning more reliable.

Backbone torsions (φ/ψ). φ (phi) and ψ (psi) are the two rotatable backbone dihedrals per residue: φ is the C(i-1)–N–Cα–C torsion, ψ is the N–Cα–C–N(i+1) torsion, both in degrees on (−180°, 180°]. α-helical residues cluster near (−60°, −45°); β-strand residues near (−120°, +130°). A Ramachandran plot is simply a scatter of (φ, ψ) for every residue.

B-factor. For experimental (PDB) structures, the B-factor (temperature factor) quantifies the positional spread of each atom in the crystal — a combination of thermal vibration and static disorder — in units of Å². High B-factors mark flexible loops or poorly resolved regions; low B-factors mark the rigid, well-ordered core.

Secondary structure (3-state, P-SEA). SS3 is a coarse helix/strand/coil call (letters a/b/c) made by the P-SEA algorithm from inter-Cα distances and dihedrals. It is less detailed than DSSP but needs only Cα positions.

Predicted aligned error. Predicted aligned error is AlphaFold's pairwise confidence. Unlike pLDDT (per-residue), PAE is per-residue-pair and captures whether two parts of the structure are correctly placed relative to each other. Units are ångströms of expected positional error.

Solvent-accessible surface area. Solvent-accessible surface area (SASA) is the area in Å² traced out by the centre of a 1.4 Å probe sphere (a water molecule) rolled over the protein's van der Waals surface (Shrake–Rupley / Lee–Richards construction). Buried residues have near-zero SASA; fully exposed residues can exceed 200 Å². The total SASA scales roughly with the number of surface residues.

Secondary structure (8-state, DSSP). The SS8 string is DSSP's per-residue secondary-structure call. α-helix (H) means an i→i+4 H-bond ladder; β-strand (E) means the residue participates in a β-sheet; 3₁₀ (G) and π (I) are tighter and wider helices; T/S are turns/bends; '-' is loop.

Rendered structure images. Structure images are PyMOL renders from six orthogonal camera directions. Cartoon representation draws helices as coils and strands as arrows; sticks shows the backbone as bonds; surface shows the solvent-excluded envelope. Rainbow coloring maps sequence position to hue (blue→red, N→C); chain coloring assigns a distinct color per polypeptide.

Sequence. The amino-acid sequence is the protein's primary structure: the linear order of residues from the N-terminus to the C-terminus, written in one-letter code. Everything else here — the 3D coordinates, the secondary structure, the domain annotations — is ultimately a consequence of this string.

Contact-map, Ramachandran, and PAE plots. Three diagnostic plots accompany the record. The Cα contact map visualizes the tertiary structure as a 2D adjacency matrix (8 Å cutoff, sequence-local contacts suppressed). The Ramachandran plot shows the distribution of backbone (φ, ψ) torsions, with points in the α and β basins reflecting secondary structure content. The PAE plot shows AlphaFold's inter-residue confidence as a color matrix.